Protein AF-A0A7Y5W3J7-F1 (afdb_monomer)

Solvent-acces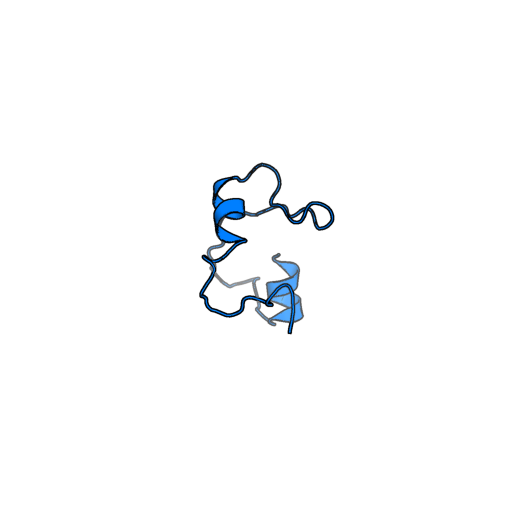sible surface area (backbone atoms only — not comparable to full-atom values): 4107 Å² total; per-residue (Å²): 109,74,61,51,46,36,72,75,66,65,43,74,67,88,86,52,90,82,88,80,78,87,86,81,52,71,40,84,86,80,72,40,42,70,94,35,70,70,63,46,60,67,73,59,76,83,88,78,80,83,90,67,84,71,98,70,135

Sequence (57 aa):
MKRHLADDAGLDLSGTVYRLGQTLRFDSQAEEFLGDAEANQMLHRSYRGPFVVPERL

Radius of gyration: 18.53 Å; Cα contacts (8 Å, |Δi|>4): 23; chains: 1; bounding box: 38×26×50 Å

Structure (mmCIF, N/CA/C/O backbone):
data_AF-A0A7Y5W3J7-F1
#
_entry.id   AF-A0A7Y5W3J7-F1
#
loop_
_atom_site.group_PDB
_atom_site.id
_atom_site.type_symbol
_atom_site.label_atom_id
_atom_site.label_alt_id
_atom_site.label_comp_id
_atom_site.label_asym_id
_atom_site.label_entity_id
_atom_site.label_seq_id
_atom_site.pdbx_PDB_ins_code
_atom_site.Cartn_x
_atom_site.Cartn_y
_atom_site.Cartn_z
_atom_site.occupancy
_atom_site.B_iso_or_equiv
_atom_site.auth_seq_id
_atom_site.auth_comp_id
_atom_site.auth_asym_id
_atom_site.auth_atom_id
_atom_site.pdbx_PDB_model_num
ATOM 1 N N . MET A 1 1 ? 11.585 -0.340 -4.602 1.00 71.00 1 MET A N 1
ATOM 2 C CA . MET A 1 1 ? 10.695 -0.825 -5.684 1.00 71.00 1 MET A CA 1
ATOM 3 C C . MET A 1 1 ? 11.432 -1.613 -6.766 1.00 71.00 1 MET A C 1
ATOM 5 O O . MET A 1 1 ? 11.326 -2.825 -6.737 1.00 71.00 1 MET A O 1
ATOM 9 N N . LYS A 1 2 ? 12.221 -1.003 -7.671 1.00 78.94 2 LYS A N 1
ATOM 10 C CA . LYS A 1 2 ? 12.883 -1.746 -8.776 1.00 78.94 2 LYS A CA 1
ATOM 11 C C . LYS A 1 2 ? 13.809 -2.878 -8.317 1.00 78.94 2 LYS A C 1
ATOM 13 O O . LYS A 1 2 ? 13.858 -3.914 -8.961 1.00 78.94 2 LYS A O 1
ATOM 18 N N . ARG A 1 3 ? 14.484 -2.683 -7.180 1.00 80.62 3 ARG A N 1
ATOM 19 C CA . ARG A 1 3 ? 15.334 -3.704 -6.563 1.00 80.62 3 ARG A CA 1
ATOM 20 C C . ARG A 1 3 ? 14.547 -4.967 -6.192 1.00 80.62 3 ARG A C 1
ATOM 22 O O . ARG A 1 3 ? 14.953 -6.035 -6.589 1.00 80.62 3 ARG A O 1
ATOM 29 N N . HIS A 1 4 ? 13.378 -4.841 -5.562 1.00 83.06 4 HIS A N 1
ATOM 30 C CA . HIS A 1 4 ? 12.534 -5.997 -5.218 1.00 83.06 4 HIS A CA 1
ATOM 31 C C . HIS A 1 4 ? 12.019 -6.753 -6.451 1.00 83.06 4 HIS A C 1
ATOM 33 O O . HIS A 1 4 ? 11.917 -7.971 -6.446 1.00 83.06 4 HIS A O 1
ATOM 39 N N . LEU A 1 5 ? 11.723 -6.039 -7.539 1.00 85.31 5 LEU A N 1
ATOM 40 C CA . LEU A 1 5 ? 11.308 -6.666 -8.798 1.00 85.31 5 LEU A CA 1
ATOM 41 C C . LEU A 1 5 ? 12.442 -7.484 -9.438 1.00 85.31 5 LEU A C 1
ATOM 43 O O . LEU A 1 5 ? 12.184 -8.548 -9.990 1.00 85.31 5 LEU A O 1
ATOM 47 N N . ALA A 1 6 ? 13.679 -6.995 -9.366 1.00 86.56 6 ALA A N 1
ATOM 48 C CA . ALA A 1 6 ? 14.833 -7.704 -9.908 1.00 86.56 6 ALA A CA 1
ATOM 49 C C . ALA A 1 6 ? 15.313 -8.827 -8.976 1.00 86.56 6 ALA A C 1
ATOM 51 O O . ALA A 1 6 ? 15.479 -9.960 -9.414 1.00 86.56 6 ALA A O 1
ATOM 52 N N . ASP A 1 7 ? 15.487 -8.518 -7.693 1.00 86.38 7 ASP A N 1
ATOM 53 C CA . ASP A 1 7 ? 16.149 -9.389 -6.723 1.00 86.38 7 ASP A CA 1
ATOM 54 C C . ASP A 1 7 ? 15.188 -10.444 -6.154 1.00 86.38 7 ASP A C 1
ATOM 56 O O . ASP A 1 7 ? 15.535 -11.622 -6.109 1.00 86.38 7 ASP A O 1
ATOM 60 N N . ASP A 1 8 ? 13.970 -10.049 -5.759 1.00 85.94 8 ASP A N 1
ATOM 61 C CA . ASP A 1 8 ? 13.021 -10.955 -5.091 1.00 85.94 8 ASP A CA 1
ATOM 62 C C . ASP A 1 8 ? 12.142 -11.705 -6.106 1.00 85.94 8 ASP A C 1
ATOM 64 O O . ASP A 1 8 ? 11.835 -12.883 -5.924 1.00 85.94 8 ASP A O 1
ATOM 68 N N . ALA A 1 9 ? 11.735 -11.033 -7.190 1.00 82.50 9 ALA A N 1
ATOM 69 C CA . ALA A 1 9 ? 10.908 -11.628 -8.246 1.00 82.50 9 ALA A CA 1
ATOM 70 C C . ALA A 1 9 ? 11.714 -12.183 -9.439 1.00 82.50 9 ALA A C 1
ATOM 72 O O . ALA A 1 9 ? 11.123 -12.790 -10.333 1.00 82.50 9 ALA A O 1
ATOM 73 N N 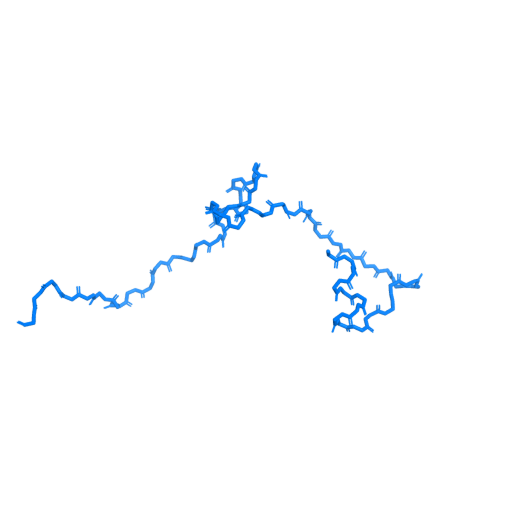. GLY A 1 10 ? 13.040 -11.995 -9.467 1.00 83.38 10 GLY A N 1
ATOM 74 C CA . GLY A 1 10 ? 13.927 -12.558 -10.492 1.00 83.38 10 GLY A CA 1
ATOM 75 C C . GLY A 1 10 ? 13.734 -11.985 -11.901 1.00 83.38 10 GLY A C 1
ATOM 76 O O . GLY A 1 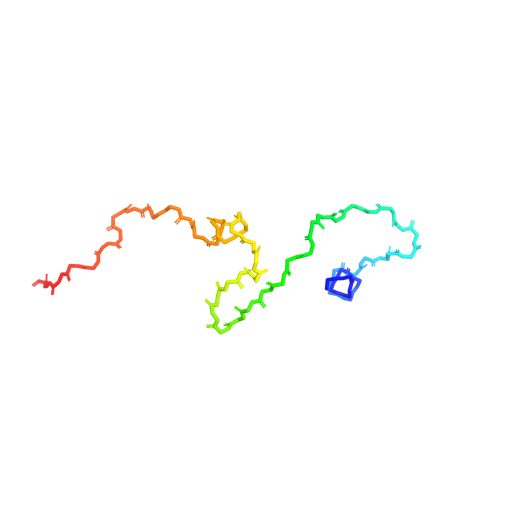10 ? 14.072 -12.650 -12.881 1.00 83.38 10 GLY A O 1
ATOM 77 N N . LEU A 1 11 ? 13.151 -10.788 -12.036 1.00 85.12 11 LEU A N 1
ATOM 78 C CA . LEU A 1 11 ? 12.895 -10.179 -13.342 1.00 85.12 11 LEU A CA 1
ATOM 79 C C . LEU A 1 11 ? 14.144 -9.477 -13.881 1.00 85.12 11 LEU A C 1
ATOM 81 O O . LEU A 1 11 ? 14.670 -8.553 -13.260 1.00 85.12 11 LEU A O 1
ATOM 85 N N . ASP A 1 12 ? 14.555 -9.829 -15.100 1.00 86.50 12 ASP A N 1
ATOM 86 C CA . ASP A 1 12 ? 15.551 -9.047 -15.829 1.00 86.50 12 ASP A CA 1
ATOM 87 C C . ASP A 1 12 ? 14.915 -7.765 -16.387 1.00 86.50 12 ASP A C 1
ATOM 89 O O . ASP A 1 12 ? 14.211 -7.754 -17.402 1.00 86.50 12 ASP A O 1
ATOM 93 N N . LEU A 1 13 ? 15.157 -6.656 -15.691 1.00 85.50 13 LEU A N 1
ATOM 94 C CA . LEU A 1 13 ? 14.648 -5.338 -16.064 1.00 85.50 13 LEU A CA 1
ATOM 95 C C . LEU A 1 13 ? 15.536 -4.610 -17.090 1.00 85.50 13 LEU A C 1
ATOM 97 O O . LEU A 1 13 ? 15.195 -3.488 -17.462 1.00 85.50 13 LEU A O 1
ATOM 101 N N . SER A 1 14 ? 16.658 -5.194 -17.536 1.00 82.69 14 SER A N 1
ATOM 102 C CA . SER A 1 14 ? 17.616 -4.525 -18.434 1.00 82.69 14 SER A CA 1
ATOM 103 C C . SER A 1 14 ? 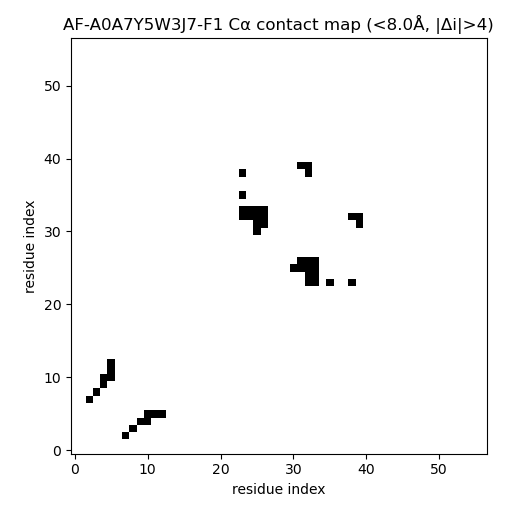17.102 -4.381 -19.873 1.00 82.69 14 SER A C 1
ATOM 105 O O . SER A 1 14 ? 17.354 -3.360 -20.512 1.00 82.69 14 SER A O 1
ATOM 107 N N . GLY A 1 15 ? 16.334 -5.362 -20.358 1.00 82.75 15 GLY A N 1
ATOM 108 C CA . GLY A 1 15 ? 15.720 -5.365 -21.693 1.00 82.75 15 GLY A CA 1
ATOM 109 C C . GLY A 1 15 ? 14.189 -5.308 -21.697 1.00 82.75 15 GLY A C 1
ATOM 110 O O . GLY A 1 15 ? 13.574 -5.266 -22.762 1.00 82.75 15 GLY A O 1
ATOM 111 N N . THR A 1 16 ? 13.558 -5.315 -20.523 1.00 85.31 16 THR A N 1
ATOM 112 C CA . THR A 1 16 ? 12.103 -5.458 -20.394 1.00 85.31 16 THR A CA 1
ATOM 113 C C . THR A 1 16 ? 11.404 -4.102 -20.363 1.00 85.31 16 THR A C 1
ATOM 115 O O . THR A 1 16 ? 11.736 -3.228 -19.563 1.00 85.31 16 THR A O 1
ATOM 118 N N . VAL A 1 17 ? 10.368 -3.943 -21.188 1.00 85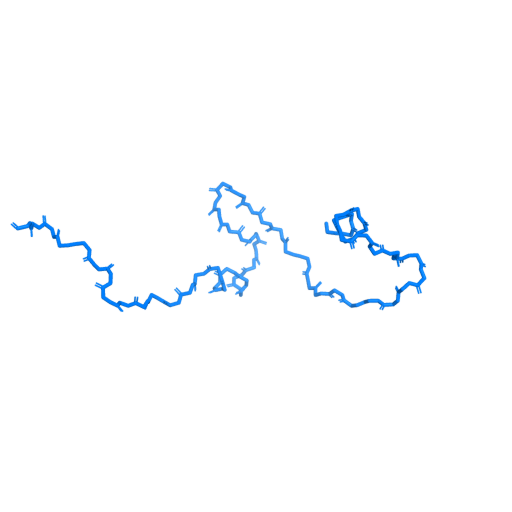.94 17 VAL A N 1
ATOM 119 C CA . VAL A 1 17 ? 9.474 -2.780 -21.132 1.00 85.94 17 VAL A CA 1
ATOM 120 C C . VAL A 1 17 ? 8.384 -3.040 -20.096 1.00 85.94 17 VAL A C 1
ATOM 122 O O . VAL A 1 17 ? 7.608 -3.983 -20.224 1.00 85.94 17 VAL A O 1
ATOM 125 N N . TYR A 1 18 ? 8.301 -2.187 -19.078 1.00 86.12 18 TYR A N 1
ATOM 126 C CA . TYR A 1 18 ? 7.295 -2.279 -18.022 1.00 86.12 18 TYR A CA 1
ATOM 127 C C . TYR A 1 18 ? 6.705 -0.903 -17.698 1.00 86.12 18 TYR A C 1
ATOM 129 O O . TYR A 1 18 ? 7.333 0.135 -17.910 1.00 86.12 18 TYR A O 1
ATOM 137 N N . ARG A 1 19 ? 5.484 -0.895 -17.155 1.00 88.44 19 ARG A N 1
ATOM 138 C CA . ARG A 1 19 ? 4.824 0.306 -16.628 1.00 88.44 19 ARG A CA 1
ATOM 139 C C . ARG A 1 19 ? 4.622 0.141 -15.132 1.00 88.44 19 ARG A C 1
ATOM 141 O O . ARG A 1 19 ? 4.056 -0.852 -14.691 1.00 88.44 19 ARG A O 1
ATOM 148 N N . LEU A 1 20 ? 5.070 1.131 -14.370 1.00 88.94 20 LEU A N 1
ATOM 149 C CA . LEU A 1 20 ? 4.752 1.259 -12.953 1.00 88.94 20 LEU A CA 1
ATOM 150 C C . LEU A 1 20 ? 3.768 2.414 -12.776 1.00 88.94 20 LEU A C 1
ATOM 152 O O . LEU A 1 20 ? 3.788 3.373 -13.550 1.00 88.94 20 LEU A O 1
ATOM 156 N N . GLY A 1 21 ? 2.911 2.299 -11.764 1.00 88.19 21 GLY A N 1
ATOM 157 C CA . GLY A 1 21 ? 2.098 3.413 -11.291 1.00 88.19 21 GLY A CA 1
ATOM 158 C C . GLY A 1 21 ? 2.926 4.428 -10.501 1.00 88.19 21 GLY A C 1
ATOM 159 O O . GLY A 1 21 ? 4.161 4.392 -10.491 1.00 88.19 21 GLY A O 1
ATOM 160 N N . GLN A 1 22 ? 2.231 5.329 -9.811 1.00 89.94 22 GLN A N 1
ATOM 161 C CA . GLN A 1 22 ? 2.875 6.296 -8.930 1.00 89.94 22 GLN A CA 1
ATOM 162 C C . GLN A 1 22 ? 3.673 5.618 -7.806 1.00 89.94 22 GLN A C 1
ATOM 164 O O . GLN A 1 22 ? 3.320 4.544 -7.320 1.00 89.94 22 GLN A O 1
ATOM 169 N N . THR A 1 23 ? 4.776 6.249 -7.396 1.00 90.06 23 THR A N 1
ATOM 170 C CA . THR A 1 23 ? 5.552 5.787 -6.239 1.00 90.06 23 THR A CA 1
ATOM 171 C C . THR A 1 23 ? 4.945 6.366 -4.972 1.00 90.06 23 THR A C 1
ATOM 173 O O . THR A 1 23 ? 5.007 7.573 -4.760 1.00 90.06 23 THR A O 1
ATOM 176 N N . LEU A 1 24 ? 4.421 5.495 -4.118 1.00 92.44 24 LEU A N 1
ATOM 177 C CA . LEU A 1 24 ? 3.872 5.870 -2.822 1.00 92.44 24 LEU A CA 1
ATOM 178 C C . LEU A 1 24 ? 4.962 5.805 -1.746 1.00 92.44 24 LEU A C 1
ATOM 180 O O . LEU A 1 24 ? 5.714 4.830 -1.674 1.00 92.44 24 LEU A O 1
ATOM 184 N N . ARG A 1 25 ? 5.060 6.846 -0.914 1.00 94.19 25 ARG A N 1
ATOM 185 C CA . ARG A 1 25 ? 5.940 6.865 0.264 1.00 94.19 25 ARG A CA 1
ATOM 186 C C . ARG A 1 25 ? 5.113 6.511 1.489 1.00 94.19 25 ARG A C 1
ATOM 188 O O . ARG A 1 25 ? 4.213 7.263 1.828 1.00 94.19 25 ARG A O 1
ATOM 195 N N . PHE A 1 26 ? 5.416 5.384 2.119 1.00 94.38 26 PHE A N 1
ATOM 196 C CA . PHE A 1 26 ? 4.686 4.897 3.285 1.00 94.38 26 PHE A CA 1
ATOM 197 C C . PHE A 1 26 ? 5.463 5.188 4.570 1.00 94.38 26 PHE A C 1
ATOM 199 O O . PHE A 1 26 ? 6.661 4.905 4.641 1.00 94.38 26 PHE A O 1
ATOM 206 N N . ASP A 1 27 ? 4.780 5.746 5.561 1.00 96.25 27 ASP A N 1
ATOM 207 C CA . ASP A 1 27 ? 5.257 5.907 6.927 1.00 96.25 27 ASP A CA 1
ATOM 208 C C . ASP A 1 27 ? 4.770 4.719 7.759 1.00 96.25 27 ASP A C 1
ATOM 210 O O . ASP A 1 27 ? 3.577 4.548 7.997 1.00 96.25 27 ASP A O 1
ATOM 214 N N . SER A 1 28 ? 5.704 3.877 8.201 1.00 94.38 28 SER A N 1
ATOM 215 C CA . SER A 1 28 ? 5.377 2.678 8.971 1.00 94.38 28 SER A CA 1
ATOM 216 C C . SER A 1 28 ? 4.983 2.956 10.421 1.00 94.38 28 SER A C 1
ATOM 218 O O . SER A 1 28 ? 4.474 2.053 11.071 1.00 94.38 28 SER A O 1
ATOM 220 N N . GLN A 1 29 ? 5.275 4.145 10.958 1.00 95.62 29 GLN A N 1
ATOM 221 C CA . GLN A 1 29 ? 4.872 4.518 12.316 1.00 95.62 29 GLN A CA 1
ATOM 222 C C . GLN A 1 29 ? 3.449 5.068 12.333 1.00 95.62 29 GLN A C 1
ATOM 224 O O . GLN A 1 29 ? 2.682 4.731 13.229 1.00 95.62 29 GLN A O 1
ATOM 229 N N . ALA A 1 30 ? 3.113 5.907 11.351 1.00 94.12 30 ALA A N 1
ATOM 230 C CA . ALA A 1 30 ? 1.766 6.454 11.197 1.00 94.12 30 ALA A CA 1
ATOM 231 C C . ALA A 1 30 ? 0.802 5.491 10.483 1.00 94.12 30 ALA A C 1
ATOM 233 O O . ALA A 1 30 ? -0.403 5.696 10.542 1.00 94.12 30 ALA A O 1
ATOM 234 N N . GLU A 1 31 ? 1.329 4.453 9.825 1.00 94.62 31 GLU A N 1
ATOM 235 C CA . GLU A 1 31 ? 0.587 3.546 8.940 1.00 94.62 31 GLU A CA 1
ATOM 236 C C . GLU A 1 31 ? -0.133 4.275 7.790 1.00 94.62 31 GLU A C 1
ATOM 238 O O . GLU A 1 31 ? -1.232 3.905 7.389 1.00 94.62 31 GLU A O 1
ATOM 243 N N . GLU A 1 32 ? 0.509 5.296 7.214 1.00 95.31 32 GLU A N 1
ATOM 244 C CA . GLU A 1 32 ? -0.077 6.153 6.176 1.00 95.31 32 GLU A CA 1
ATOM 245 C C . GLU A 1 32 ? 0.871 6.378 4.989 1.00 95.31 32 GLU A C 1
ATOM 247 O O . GLU A 1 32 ? 2.097 6.407 5.111 1.00 95.31 32 GLU A O 1
ATOM 252 N N . PHE A 1 33 ? 0.301 6.607 3.809 1.00 96.00 33 PHE A N 1
ATOM 253 C CA . PHE A 1 33 ? 1.000 7.159 2.657 1.00 96.00 33 PHE A CA 1
ATOM 254 C C . PHE A 1 33 ? 1.127 8.681 2.789 1.00 96.00 33 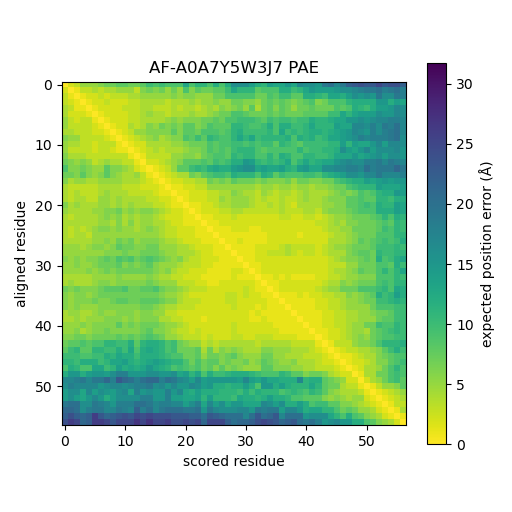PHE A C 1
ATOM 256 O O . PHE A 1 33 ? 0.140 9.417 2.863 1.00 96.00 33 PHE A O 1
ATOM 263 N N . LEU A 1 34 ? 2.367 9.166 2.784 1.00 95.19 34 LEU A N 1
ATOM 264 C CA . LEU A 1 34 ? 2.698 10.573 2.970 1.00 95.19 34 LEU A CA 1
ATOM 265 C C . LEU A 1 34 ? 2.171 11.421 1.805 1.00 95.19 34 LEU A C 1
ATOM 267 O O . LEU A 1 34 ? 2.676 11.332 0.685 1.00 95.19 34 LEU A O 1
ATOM 271 N N . GLY A 1 35 ? 1.197 12.286 2.099 1.00 93.44 35 GLY A N 1
ATOM 272 C CA . GLY A 1 35 ? 0.641 13.250 1.146 1.00 93.44 35 GLY A CA 1
ATOM 273 C C . GLY A 1 35 ? -0.306 12.660 0.097 1.00 93.44 35 GLY A C 1
ATOM 274 O O . GLY A 1 35 ? -0.638 13.368 -0.851 1.00 93.44 35 GLY A O 1
ATOM 275 N N . ASP A 1 36 ? -0.748 11.406 0.253 1.00 93.7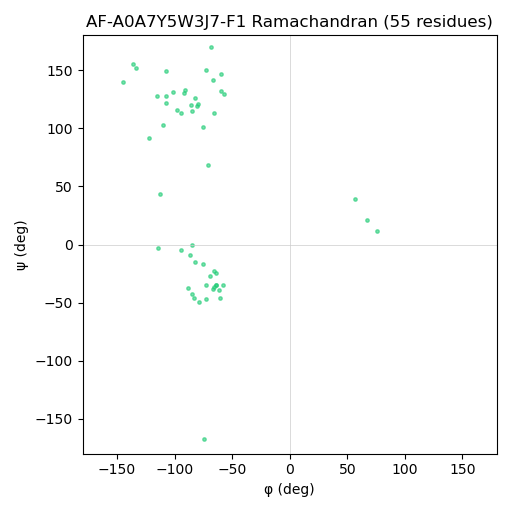5 36 ASP A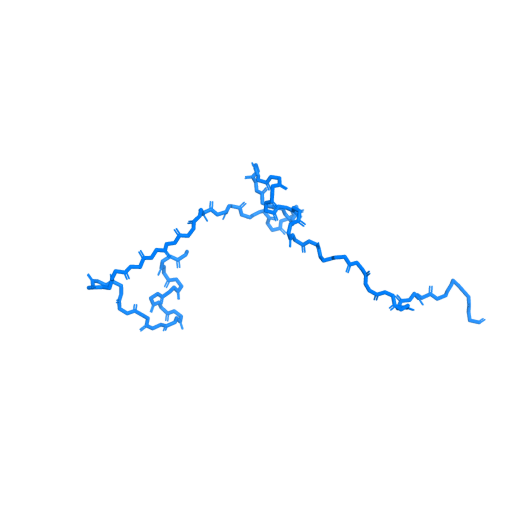 N 1
ATOM 276 C CA . ASP A 1 36 ? -1.644 10.739 -0.699 1.00 93.75 36 ASP A CA 1
ATOM 277 C C . ASP A 1 36 ? -2.942 10.268 -0.022 1.00 93.75 36 ASP A C 1
ATOM 279 O O . ASP A 1 36 ? -3.048 9.169 0.525 1.00 93.75 36 ASP A O 1
ATOM 283 N N . ALA A 1 37 ? -3.955 11.137 -0.061 1.00 93.19 37 ALA A N 1
ATOM 284 C CA . ALA A 1 37 ? -5.264 10.864 0.526 1.00 93.19 37 ALA A CA 1
ATOM 285 C C . ALA A 1 37 ? -6.053 9.783 -0.233 1.00 93.19 37 ALA A C 1
ATOM 287 O O . ALA A 1 37 ? -6.904 9.123 0.362 1.00 93.19 37 ALA A O 1
ATOM 288 N N . GLU A 1 38 ? -5.813 9.603 -1.534 1.00 92.50 38 GLU A N 1
ATOM 289 C CA . GLU A 1 38 ? -6.485 8.572 -2.331 1.00 92.50 38 GLU A CA 1
ATOM 290 C C . GLU A 1 38 ? -5.937 7.190 -1.965 1.00 92.50 38 GLU A C 1
ATOM 292 O O . GLU A 1 38 ? -6.705 6.283 -1.643 1.00 92.50 38 GLU A O 1
ATOM 297 N N . ALA A 1 39 ? -4.611 7.051 -1.896 1.00 93.62 39 ALA A N 1
ATOM 298 C CA . ALA A 1 39 ? -3.963 5.821 -1.462 1.00 93.62 39 ALA A CA 1
ATOM 299 C C . ALA A 1 39 ? -4.336 5.454 -0.016 1.00 93.62 39 ALA A C 1
ATOM 301 O O . ALA A 1 39 ? -4.593 4.284 0.273 1.00 93.62 39 ALA A O 1
ATOM 302 N N . ASN A 1 40 ? -4.440 6.442 0.882 1.00 94.44 40 ASN A N 1
ATOM 303 C CA . ASN A 1 40 ? -4.856 6.206 2.269 1.00 94.44 40 ASN A CA 1
ATOM 304 C C . ASN A 1 40 ? -6.294 5.685 2.385 1.00 94.44 40 ASN A C 1
ATOM 306 O O . ASN A 1 40 ? -6.565 4.817 3.212 1.00 94.44 40 ASN A O 1
ATOM 310 N N . GLN A 1 41 ? -7.213 6.119 1.517 1.00 92.06 41 GLN A N 1
ATOM 311 C CA . GLN A 1 41 ? -8.573 5.562 1.483 1.00 92.06 41 GLN A CA 1
ATOM 312 C C . GLN A 1 41 ? -8.592 4.075 1.100 1.00 92.06 41 GLN A C 1
ATOM 314 O O . GLN A 1 41 ? -9.516 3.355 1.475 1.00 92.06 41 GLN A O 1
ATOM 319 N N . MET A 1 42 ? -7.570 3.598 0.384 1.00 92.31 42 MET A N 1
ATOM 320 C CA . MET A 1 42 ? -7.448 2.200 -0.031 1.00 92.31 42 MET A CA 1
ATOM 321 C C . MET A 1 42 ? -6.780 1.299 1.022 1.00 92.31 42 MET A C 1
ATOM 323 O O . MET A 1 42 ? -6.804 0.078 0.856 1.00 92.31 42 MET A O 1
ATOM 327 N N . LEU A 1 43 ? -6.210 1.853 2.103 1.00 92.06 43 LEU A N 1
ATOM 328 C CA . LEU A 1 43 ? -5.596 1.067 3.186 1.00 92.06 43 LEU A CA 1
ATOM 329 C C . LEU A 1 43 ? -6.628 0.237 3.954 1.00 92.06 43 LEU A C 1
ATOM 331 O O . LEU A 1 43 ? -6.360 -0.899 4.352 1.00 92.06 43 LEU A O 1
ATOM 335 N N . HIS A 1 44 ? -7.827 0.788 4.139 1.00 86.06 44 HIS A N 1
ATOM 336 C CA . HIS A 1 44 ? -8.877 0.149 4.915 1.00 86.06 44 HIS A CA 1
ATOM 337 C C . HIS A 1 44 ? -9.988 -0.367 4.011 1.00 86.06 44 HIS A C 1
ATOM 339 O O . HIS A 1 44 ? -10.667 0.374 3.304 1.00 86.06 44 HIS A O 1
ATOM 345 N N . ARG A 1 45 ? -10.236 -1.673 4.086 1.00 84.19 45 ARG A N 1
ATOM 346 C CA . ARG A 1 45 ? -11.443 -2.258 3.500 1.00 84.19 45 ARG A CA 1
ATOM 347 C C . ARG A 1 45 ? -12.667 -1.896 4.342 1.00 84.19 45 ARG A C 1
ATOM 349 O O . ARG A 1 45 ? -12.581 -1.832 5.568 1.00 84.19 45 ARG A O 1
ATOM 356 N N . SER A 1 46 ? -13.834 -1.793 3.709 1.00 86.62 46 SER A N 1
ATOM 357 C CA . SER A 1 46 ? -15.101 -1.726 4.443 1.00 86.62 46 SER A CA 1
ATOM 358 C C . SER A 1 46 ? -15.258 -2.958 5.341 1.00 86.62 46 SER A C 1
ATOM 360 O O . SER A 1 46 ? -15.090 -4.098 4.893 1.00 86.62 46 SER A O 1
ATOM 362 N N . TYR A 1 47 ? -15.572 -2.730 6.616 1.00 86.88 47 TYR A N 1
ATOM 363 C CA . TYR A 1 47 ? -15.789 -3.797 7.586 1.00 86.88 47 TYR A CA 1
ATOM 364 C C . TYR A 1 47 ? -16.942 -4.713 7.144 1.00 86.88 47 TYR A C 1
ATOM 366 O O . TYR A 1 4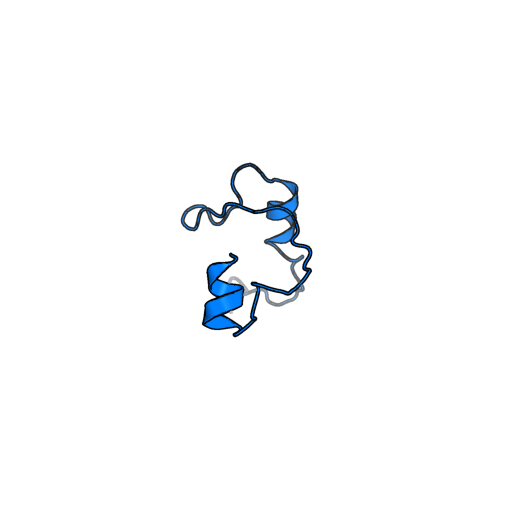7 ? -18.013 -4.246 6.756 1.00 86.88 47 TYR A O 1
ATOM 374 N N . ARG A 1 48 ? -16.724 -6.032 7.198 1.00 86.94 48 ARG A N 1
ATOM 375 C CA . ARG A 1 48 ? -17.749 -7.048 6.914 1.00 86.94 48 ARG A CA 1
ATOM 376 C C . ARG A 1 48 ? -18.114 -7.757 8.220 1.00 86.94 48 ARG A C 1
ATOM 378 O O . ARG A 1 48 ? -17.335 -8.576 8.702 1.00 86.94 48 ARG A O 1
ATOM 385 N N . GLY A 1 49 ? -19.263 -7.401 8.800 1.00 84.12 49 GLY A N 1
ATOM 386 C CA . GLY A 1 49 ? -19.784 -8.004 10.036 1.00 84.12 49 GLY A CA 1
ATOM 387 C C . GLY A 1 49 ? -20.218 -9.475 9.880 1.00 84.12 49 GLY A C 1
ATOM 388 O O . GLY A 1 49 ? -20.286 -9.958 8.747 1.00 84.12 49 GLY A O 1
ATOM 389 N N . PRO A 1 50 ? -20.517 -10.192 10.990 1.00 76.69 50 PRO A N 1
ATOM 390 C CA . PRO A 1 50 ? -20.784 -9.675 12.335 1.00 76.69 50 PRO A CA 1
ATOM 391 C C . PRO A 1 50 ? -19.697 -10.071 13.351 1.00 76.69 50 PRO A C 1
ATOM 393 O O . PRO A 1 50 ? -20.016 -10.496 14.458 1.00 76.69 50 PRO A O 1
ATOM 396 N N . PHE A 1 51 ? -18.413 -9.989 12.990 1.00 78.94 51 PHE A N 1
ATOM 397 C CA . PHE A 1 51 ? -17.309 -10.265 13.921 1.00 78.94 51 PHE A CA 1
ATOM 398 C C . PHE A 1 51 ? -17.180 -9.148 14.970 1.00 78.94 51 PHE A C 1
ATOM 400 O O . PHE A 1 51 ? -16.250 -8.342 14.924 1.00 78.94 51 PHE A O 1
ATOM 407 N N . VAL A 1 52 ? -18.166 -9.055 15.858 1.00 86.38 52 VAL A N 1
ATOM 408 C CA . VAL A 1 52 ? -18.243 -8.106 16.966 1.00 86.38 52 VAL A CA 1
ATOM 409 C C . VAL A 1 52 ? -18.006 -8.895 18.244 1.00 86.38 52 VAL A C 1
ATOM 411 O O . VAL A 1 52 ? -18.650 -9.919 18.469 1.00 86.38 52 VAL A O 1
ATOM 414 N N . VAL A 1 53 ? -17.071 -8.435 19.070 1.00 82.00 53 VAL A N 1
ATOM 415 C CA . VAL A 1 53 ? -16.858 -9.005 20.402 1.00 82.00 53 VAL A CA 1
ATOM 416 C C . VAL A 1 53 ? -17.922 -8.406 21.329 1.00 82.00 53 VAL A C 1
ATOM 418 O O . VAL A 1 53 ? -17.958 -7.182 21.463 1.00 82.00 53 VAL A O 1
ATOM 421 N N . PRO A 1 54 ? -18.812 -9.212 21.936 1.00 81.62 54 PRO A N 1
ATOM 422 C CA . PRO A 1 54 ? -19.782 -8.698 22.891 1.00 81.62 54 PRO A CA 1
ATOM 423 C C . PRO A 1 54 ? -19.071 -8.184 24.147 1.00 81.62 54 PRO A C 1
ATOM 425 O O . PRO A 1 54 ? -18.116 -8.793 24.622 1.00 81.62 54 PRO A O 1
ATOM 428 N N . GLU A 1 55 ? -19.554 -7.074 24.707 1.00 85.38 55 GLU A N 1
ATOM 429 C CA . GLU A 1 55 ? -18.950 -6.455 25.897 1.00 85.38 55 GLU A CA 1
ATOM 430 C C . GLU A 1 55 ? -19.051 -7.333 27.154 1.00 85.38 55 GLU A C 1
ATOM 432 O O . GLU A 1 55 ? -18.269 -7.165 28.089 1.00 85.38 55 GLU A O 1
ATOM 437 N N . ARG A 1 56 ? -20.012 -8.264 27.197 1.00 73.81 56 ARG A N 1
ATOM 438 C CA . ARG A 1 56 ? -20.181 -9.255 28.269 1.00 73.81 56 ARG A CA 1
ATOM 439 C C . ARG A 1 56 ? -20.689 -10.570 27.680 1.00 73.81 56 ARG A C 1
ATOM 441 O O . ARG A 1 56 ? -21.529 -10.543 26.780 1.00 73.81 56 ARG A O 1
ATOM 448 N N . LEU A 1 57 ? -20.149 -11.677 28.190 1.00 69.19 57 LEU A N 1
ATOM 449 C CA . LEU A 1 57 ? -20.582 -13.049 27.904 1.00 69.19 57 LEU A CA 1
ATOM 450 C C . LEU A 1 57 ? -21.846 -13.403 28.691 1.00 69.19 57 LEU A C 1
ATOM 452 O O . LEU A 1 57 ? -21.942 -12.961 29.860 1.00 69.19 57 LEU A O 1
#

Secondary structure (DSSP, 8-state):
-HHHHHHTS----SS----------EETTTTEETT-HHHHHTTSPPP-S-----S--

Mean predicted aligned error: 7.39 Å

pLDDT: mean 87.33, std 6.25, range [69.19, 96.25]

Foldseek 3Di:
DVCCCCPVVVDDPPPDDDDDDDDWDADPVVRDTPPDPPVRVVSDDDDDDDPDDDPPD